Protein AF-A0A529X2J9-F1 (afdb_monomer_lite)

Secondary structure (DSSP, 8-state):
---TTSEEEEEHHHHHHHS---THHHH-GGGG----TTT---HHHHHHHHTTEEEEEETTTTEEEEEE-----

pLDDT: mean 80.04, std 12.72, range [37.84, 91.69]

Radius of gyration: 12.62 Å; chains: 1; bounding box: 31×23×37 Å

Structure (mmCIF, N/CA/C/O backbone):
data_AF-A0A529X2J9-F1
#
_entry.id   AF-A0A529X2J9-F1
#
loop_
_atom_site.group_PDB
_atom_site.id
_atom_site.type_symbol
_atom_site.label_atom_id
_atom_site.label_alt_id
_atom_site.label_comp_id
_atom_site.label_asym_id
_atom_site.label_entity_id
_atom_site.label_seq_id
_atom_site.pdbx_PDB_ins_code
_atom_site.Cartn_x
_atom_site.Cartn_y
_atom_site.Cartn_z
_atom_site.occupancy
_atom_site.B_iso_or_equiv
_atom_site.auth_seq_id
_atom_site.auth_comp_id
_atom_site.auth_asym_id
_atom_site.auth_atom_id
_atom_site.pdbx_PDB_model_num
ATOM 1 N N . MET A 1 1 ? -19.054 -6.624 20.371 1.00 37.84 1 MET A N 1
ATOM 2 C CA . MET A 1 1 ? -19.424 -6.723 18.944 1.00 37.84 1 MET A CA 1
ATOM 3 C C . MET A 1 1 ? -18.122 -6.636 18.165 1.00 37.84 1 MET A C 1
ATOM 5 O O . MET A 1 1 ? -17.543 -5.561 18.116 1.00 37.84 1 MET A O 1
ATOM 9 N N . THR A 1 2 ? -17.569 -7.759 17.710 1.00 43.88 2 THR A N 1
ATOM 10 C CA . THR A 1 2 ? -16.316 -7.792 16.938 1.00 43.88 2 THR A CA 1
ATOM 11 C C . THR A 1 2 ? -16.572 -7.084 15.615 1.00 43.88 2 THR A C 1
ATOM 13 O O . THR A 1 2 ? -17.289 -7.592 14.756 1.00 43.88 2 THR A O 1
ATOM 16 N N . ARG A 1 3 ? -16.096 -5.845 15.512 1.00 47.88 3 ARG A N 1
ATOM 17 C CA . ARG A 1 3 ? -16.336 -4.982 14.363 1.00 47.88 3 ARG A CA 1
ATOM 18 C C . ARG A 1 3 ? -15.532 -5.565 13.204 1.00 47.88 3 ARG A C 1
ATOM 20 O O . ARG A 1 3 ? -14.318 -5.515 13.215 1.00 47.88 3 ARG A O 1
ATOM 27 N N . THR A 1 4 ? -16.186 -6.118 12.194 1.00 53.25 4 THR A N 1
ATOM 28 C CA . THR A 1 4 ? -15.545 -6.716 11.004 1.00 53.25 4 THR A CA 1
ATOM 29 C C . THR A 1 4 ? -14.822 -5.684 10.110 1.00 53.25 4 THR A C 1
ATOM 31 O O . THR A 1 4 ? -14.483 -5.973 8.972 1.00 53.25 4 THR A O 1
ATOM 34 N N . ASP A 1 5 ? -14.597 -4.473 10.623 1.00 61.28 5 ASP A N 1
ATOM 35 C CA . ASP A 1 5 ? -14.079 -3.277 9.946 1.00 61.28 5 ASP A CA 1
ATOM 36 C C . ASP A 1 5 ? -12.565 -3.095 10.163 1.00 61.28 5 ASP A C 1
ATOM 38 O O . ASP A 1 5 ? -11.994 -2.054 9.842 1.00 61.28 5 ASP A O 1
ATOM 42 N N . ASP A 1 6 ? -11.912 -4.082 10.778 1.00 80.06 6 ASP A N 1
ATOM 43 C CA . ASP A 1 6 ? -10.472 -4.058 11.038 1.00 80.06 6 ASP A CA 1
ATOM 44 C C . ASP A 1 6 ? -9.653 -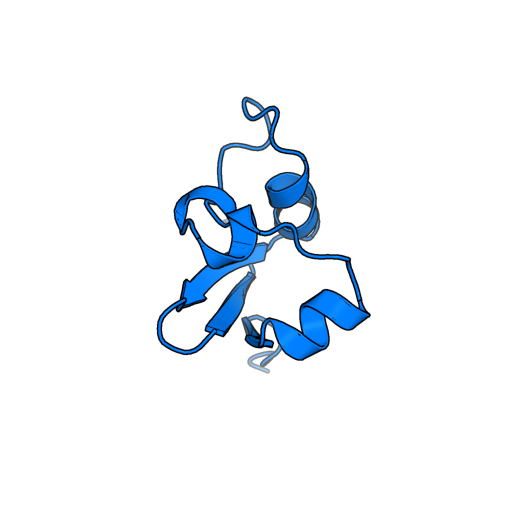4.560 9.839 1.00 80.06 6 ASP A C 1
ATOM 46 O O . ASP A 1 6 ? -8.431 -4.447 9.853 1.00 80.06 6 ASP A O 1
ATOM 50 N N . VAL A 1 7 ? -10.288 -5.113 8.797 1.00 85.50 7 VAL A N 1
ATOM 51 C CA . VAL A 1 7 ? -9.600 -5.617 7.600 1.00 85.50 7 VAL A CA 1
ATOM 52 C C . VAL A 1 7 ? -10.389 -5.279 6.338 1.00 85.50 7 VAL A C 1
ATOM 54 O O . VAL A 1 7 ? -11.548 -5.660 6.197 1.00 85.50 7 VAL A O 1
ATOM 57 N N . VAL A 1 8 ? -9.741 -4.610 5.387 1.00 87.94 8 VAL A N 1
ATOM 58 C CA . VAL A 1 8 ? -10.311 -4.235 4.089 1.00 87.94 8 VAL A CA 1
ATOM 59 C C . VAL A 1 8 ? -9.440 -4.812 2.984 1.00 87.94 8 VAL A C 1
ATOM 61 O O . VAL A 1 8 ? -8.271 -4.467 2.868 1.00 87.94 8 VAL A O 1
ATOM 64 N N . THR A 1 9 ? -9.993 -5.694 2.152 1.00 90.69 9 THR A N 1
ATOM 65 C CA . THR A 1 9 ? -9.280 -6.261 0.996 1.00 90.69 9 THR A CA 1
ATOM 66 C C . THR A 1 9 ? -9.792 -5.641 -0.296 1.00 90.69 9 THR A C 1
ATOM 68 O O . THR A 1 9 ? -10.992 -5.664 -0.564 1.00 90.69 9 THR A O 1
ATOM 71 N N . LEU A 1 10 ? -8.886 -5.111 -1.115 1.00 89.25 10 LEU A N 1
ATOM 72 C CA . LEU A 1 10 ? -9.193 -4.482 -2.396 1.00 89.25 10 LEU A CA 1
ATOM 73 C C . LEU A 1 10 ? -8.277 -5.028 -3.489 1.00 89.25 10 LEU A C 1
ATOM 75 O O . LEU A 1 10 ? -7.091 -5.244 -3.274 1.00 89.25 10 LEU A O 1
ATOM 79 N N . SER A 1 11 ? -8.814 -5.225 -4.690 1.00 90.38 11 SER A N 1
ATOM 80 C CA . SER A 1 11 ? -7.996 -5.551 -5.863 1.00 90.38 11 SER A CA 1
ATOM 81 C C . SER A 1 11 ? -7.391 -4.289 -6.487 1.00 90.38 11 SER A C 1
ATOM 83 O O . SER A 1 11 ? -7.918 -3.188 -6.320 1.00 90.38 11 SER A O 1
ATOM 85 N N . PHE A 1 12 ? -6.331 -4.432 -7.282 1.00 87.81 12 PHE A N 1
ATOM 86 C CA . PHE A 1 12 ? -5.695 -3.288 -7.949 1.00 87.81 12 PHE A CA 1
ATOM 87 C C . PHE A 1 12 ? -6.645 -2.561 -8.905 1.00 87.81 12 PHE A C 1
ATOM 89 O O . PHE A 1 12 ? -6.697 -1.341 -8.890 1.00 87.81 12 PHE A O 1
ATOM 96 N N . LYS A 1 13 ? -7.485 -3.287 -9.655 1.00 87.69 13 LYS A N 1
ATOM 97 C CA . LYS A 1 13 ? -8.470 -2.684 -10.575 1.00 87.69 13 LYS A CA 1
ATOM 98 C C . LYS A 1 13 ? -9.397 -1.644 -9.914 1.00 87.69 13 LYS A C 1
ATOM 100 O O . LYS A 1 13 ? -9.517 -0.548 -10.455 1.00 87.69 13 LYS A O 1
ATOM 105 N N . PRO A 1 14 ? -10.114 -1.951 -8.814 1.00 87.31 14 PRO A N 1
ATOM 106 C CA . PRO A 1 14 ? -10.925 -0.957 -8.120 1.00 87.31 14 PRO A CA 1
ATOM 107 C C . PRO A 1 14 ? -10.081 0.132 -7.453 1.00 87.31 14 PRO A C 1
ATOM 109 O O . PRO A 1 14 ? -10.499 1.285 -7.485 1.00 87.31 14 PRO A O 1
ATOM 112 N N . LEU A 1 15 ? -8.894 -0.190 -6.927 1.00 84.38 15 LEU A N 1
ATOM 113 C CA . LEU A 1 15 ? -7.990 0.823 -6.375 1.00 84.38 15 LEU A CA 1
ATOM 114 C C . LEU A 1 15 ? -7.556 1.847 -7.420 1.00 84.38 15 LEU A C 1
ATOM 116 O O . LEU A 1 15 ? -7.626 3.034 -7.145 1.00 84.38 15 LEU A O 1
ATOM 120 N N . GLU A 1 16 ? -7.217 1.418 -8.633 1.00 86.06 16 GLU A N 1
ATOM 121 C CA . GLU A 1 16 ? -6.841 2.306 -9.739 1.00 86.06 16 GLU A CA 1
ATOM 122 C C . GLU A 1 16 ? -7.939 3.275 -10.155 1.00 86.06 16 GLU A C 1
ATOM 124 O O . GLU A 1 16 ? -7.656 4.370 -10.637 1.00 86.06 16 GLU A O 1
ATOM 129 N N . LYS A 1 17 ? -9.201 2.879 -9.972 1.00 85.44 17 LYS A N 1
ATOM 130 C CA . LYS A 1 17 ? -10.342 3.764 -10.215 1.00 85.44 17 LYS A CA 1
ATOM 131 C C . LYS A 1 17 ? -10.489 4.831 -9.132 1.00 85.44 17 LYS A C 1
ATOM 133 O O . LYS A 1 17 ? -11.082 5.868 -9.402 1.00 85.44 17 LYS A O 1
ATOM 138 N N . MET A 1 18 ? -9.997 4.564 -7.921 1.00 83.44 18 MET A N 1
ATOM 139 C CA . MET A 1 18 ? -10.056 5.485 -6.782 1.00 83.44 18 MET A CA 1
ATOM 140 C C . MET A 1 18 ? -8.818 6.387 -6.722 1.00 83.44 18 MET A C 1
ATOM 142 O O . MET A 1 18 ? -8.933 7.581 -6.463 1.00 83.44 18 MET A O 1
ATOM 146 N N . ALA A 1 19 ? -7.643 5.817 -6.975 1.00 76.88 19 ALA A N 1
ATOM 147 C CA . ALA A 1 19 ? -6.355 6.484 -6.981 1.00 76.88 19 ALA A CA 1
ATOM 148 C C . ALA A 1 19 ? -5.484 5.853 -8.070 1.00 76.88 19 ALA A C 1
ATOM 150 O O . ALA A 1 19 ? -5.286 4.641 -8.085 1.00 76.88 19 ALA A O 1
ATOM 151 N N . SER A 1 20 ? -4.958 6.669 -8.983 1.00 80.00 20 SER A N 1
ATOM 152 C CA . SER A 1 20 ? -4.093 6.182 -10.060 1.00 80.00 20 SER A CA 1
ATOM 153 C C . SER A 1 20 ? -2.861 5.485 -9.469 1.00 80.00 20 SER A C 1
ATOM 155 O O . SER A 1 20 ? -2.009 6.140 -8.865 1.00 80.00 20 SER A O 1
ATOM 157 N N . LEU A 1 21 ? -2.785 4.153 -9.593 1.00 82.50 21 LEU A N 1
ATOM 158 C CA . LEU A 1 21 ? -1.670 3.374 -9.058 1.00 82.50 21 LEU A CA 1
ATOM 159 C C . LEU A 1 21 ? -0.509 3.373 -10.065 1.00 82.50 21 LEU A C 1
ATOM 161 O O . LEU A 1 21 ? -0.702 2.952 -11.211 1.00 82.50 21 LEU A O 1
ATOM 165 N N . PRO A 1 22 ? 0.705 3.786 -9.659 1.00 84.88 22 PRO A N 1
ATOM 166 C CA . PRO A 1 22 ? 1.874 3.712 -10.526 1.00 84.88 22 PRO A CA 1
ATOM 167 C C . PRO A 1 22 ? 2.250 2.257 -10.831 1.00 84.88 22 PRO A C 1
ATOM 169 O O . PRO A 1 22 ? 1.891 1.336 -10.093 1.00 84.88 22 PRO A O 1
ATOM 172 N N . ALA A 1 23 ? 3.023 2.046 -11.901 1.00 84.88 23 ALA A N 1
ATOM 173 C CA . ALA A 1 23 ? 3.537 0.724 -12.270 1.00 84.88 23 ALA A CA 1
ATOM 174 C C . ALA A 1 23 ? 4.300 0.059 -11.108 1.00 84.88 23 ALA A C 1
ATOM 176 O O . ALA A 1 23 ? 4.071 -1.115 -10.818 1.00 84.88 23 ALA A O 1
ATOM 177 N N . SER A 1 24 ? 5.052 0.848 -10.329 1.00 84.88 24 SER A N 1
ATOM 178 C CA . SER A 1 24 ? 5.772 0.381 -9.140 1.00 84.88 24 SER A CA 1
ATOM 179 C C . SER A 1 24 ? 4.885 -0.324 -8.112 1.00 84.88 24 SER A C 1
ATOM 181 O O . SER A 1 24 ? 5.334 -1.281 -7.490 1.00 84.88 24 SER A O 1
ATOM 183 N N . ALA A 1 25 ? 3.613 0.074 -7.977 1.00 85.31 25 ALA A N 1
ATOM 184 C CA . ALA A 1 25 ? 2.666 -0.582 -7.072 1.00 85.31 25 ALA A CA 1
ATOM 185 C C . ALA A 1 25 ? 2.333 -2.022 -7.492 1.00 85.31 25 ALA A C 1
ATOM 187 O O . ALA A 1 25 ? 1.904 -2.834 -6.676 1.00 85.31 25 ALA A O 1
ATOM 188 N N . ARG A 1 26 ? 2.508 -2.348 -8.773 1.00 83.19 26 ARG A N 1
ATOM 189 C CA . ARG A 1 26 ? 2.292 -3.693 -9.318 1.00 83.19 26 ARG A CA 1
ATOM 190 C C . ARG A 1 26 ? 3.577 -4.494 -9.404 1.00 83.19 26 ARG A C 1
ATOM 192 O O . ARG A 1 26 ? 3.550 -5.716 -9.297 1.00 83.19 26 ARG A O 1
ATOM 199 N N . GLU A 1 27 ? 4.684 -3.809 -9.639 1.00 86.94 27 GLU A N 1
ATOM 200 C CA . GLU A 1 27 ? 5.976 -4.443 -9.875 1.00 86.94 27 GLU A CA 1
ATOM 201 C C . GLU A 1 27 ? 6.680 -4.804 -8.569 1.00 86.94 27 GLU A C 1
ATOM 203 O O . GLU A 1 27 ? 7.394 -5.807 -8.524 1.00 86.94 27 GLU A O 1
ATOM 208 N N . TYR A 1 28 ? 6.422 -4.056 -7.492 1.00 86.31 28 TYR A N 1
ATOM 209 C CA . TYR A 1 28 ? 7.204 -4.159 -6.273 1.00 86.31 28 TYR A CA 1
ATOM 210 C C . TYR A 1 28 ? 6.367 -4.228 -4.993 1.00 86.31 28 TYR A C 1
ATOM 212 O O . TYR A 1 28 ? 5.562 -3.344 -4.709 1.00 86.31 28 TYR A O 1
ATOM 220 N N . ASP A 1 29 ? 6.637 -5.239 -4.162 1.00 83.88 29 ASP A N 1
ATOM 221 C CA . ASP A 1 29 ? 6.027 -5.362 -2.829 1.00 83.88 29 ASP A CA 1
ATOM 222 C C . ASP A 1 29 ? 6.446 -4.216 -1.901 1.00 83.88 29 ASP A C 1
ATOM 224 O O . ASP A 1 29 ? 5.637 -3.738 -1.111 1.00 83.88 29 ASP A O 1
ATOM 228 N N . TRP A 1 30 ? 7.686 -3.722 -2.038 1.00 84.00 30 TRP A N 1
ATOM 229 C CA . TRP A 1 30 ? 8.203 -2.621 -1.217 1.00 84.00 30 TRP A CA 1
ATOM 230 C C . TRP A 1 30 ? 7.387 -1.335 -1.371 1.00 84.00 30 TRP A C 1
ATOM 232 O O . TRP A 1 30 ? 7.350 -0.527 -0.451 1.00 84.00 30 TRP A O 1
ATOM 242 N N . TRP A 1 31 ? 6.678 -1.159 -2.492 1.00 86.31 31 TRP A N 1
ATOM 243 C CA . TRP A 1 31 ? 5.794 -0.011 -2.686 1.00 86.31 31 TRP A CA 1
ATOM 244 C C . TRP A 1 31 ? 4.660 0.042 -1.649 1.00 86.31 31 TRP A C 1
ATOM 246 O O . TRP A 1 31 ? 4.192 1.128 -1.304 1.00 86.31 31 TRP A O 1
ATOM 256 N N . TRP A 1 32 ? 4.235 -1.125 -1.157 1.00 87.69 32 TRP A N 1
ATOM 257 C CA . TRP A 1 32 ? 3.190 -1.300 -0.147 1.00 87.69 32 TRP A CA 1
ATOM 258 C C . TRP A 1 32 ? 3.745 -1.460 1.272 1.00 87.69 32 TRP A C 1
ATOM 260 O O . TRP A 1 32 ? 2.973 -1.697 2.198 1.00 87.69 32 TRP A O 1
ATOM 270 N N . ALA A 1 33 ? 5.064 -1.360 1.459 1.00 85.56 33 ALA A N 1
ATOM 271 C CA . ALA A 1 33 ? 5.688 -1.547 2.761 1.00 85.56 33 ALA A CA 1
ATOM 272 C C . ALA A 1 33 ? 5.242 -0.465 3.754 1.00 85.56 33 ALA A C 1
ATOM 274 O O . ALA A 1 33 ? 5.202 0.721 3.436 1.00 85.56 33 ALA A O 1
ATOM 275 N N . ASN A 1 34 ? 4.942 -0.861 4.987 1.00 82.50 34 ASN A N 1
ATOM 276 C CA . ASN A 1 34 ? 4.564 0.066 6.052 1.00 82.50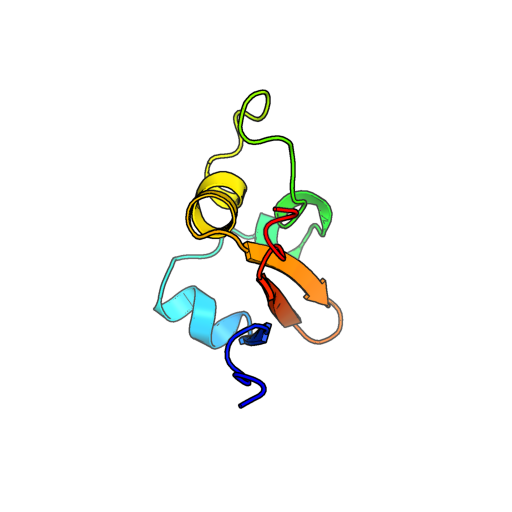 34 ASN A CA 1
ATOM 277 C C . ASN A 1 34 ? 5.822 0.639 6.705 1.00 82.50 34 ASN A C 1
ATOM 279 O O . ASN A 1 34 ? 6.240 0.209 7.775 1.00 82.50 34 ASN A O 1
ATOM 283 N N . GLU A 1 35 ? 6.469 1.565 6.0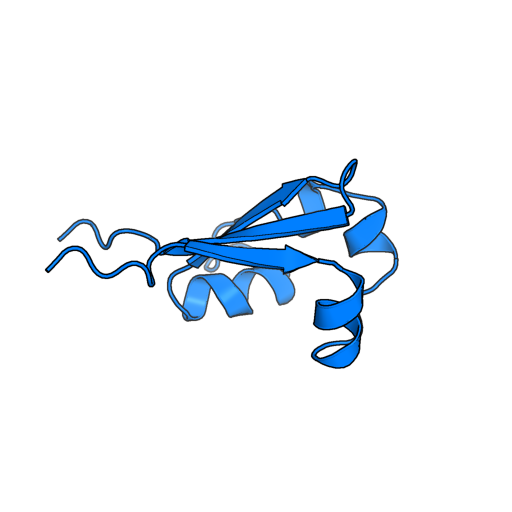05 1.00 81.44 35 GLU A N 1
ATOM 284 C CA . GLU A 1 35 ? 7.644 2.265 6.520 1.00 81.44 35 GLU A CA 1
ATOM 285 C C . GLU A 1 35 ? 7.266 3.279 7.598 1.00 81.44 35 GLU A C 1
ATOM 287 O O . GLU A 1 35 ? 6.173 3.847 7.563 1.00 81.44 35 GLU A O 1
ATOM 292 N N . ASP A 1 36 ? 8.187 3.569 8.515 1.00 74.12 36 ASP A N 1
ATOM 293 C CA . ASP A 1 36 ? 7.965 4.554 9.568 1.00 74.12 36 ASP A CA 1
ATOM 294 C C . ASP A 1 36 ? 7.567 5.920 8.981 1.00 74.12 36 ASP A C 1
ATOM 296 O O . ASP A 1 36 ? 8.354 6.542 8.261 1.00 74.12 36 ASP A O 1
ATOM 300 N N . PRO A 1 37 ? 6.359 6.436 9.283 1.00 68.00 37 PRO A N 1
ATOM 301 C CA . PRO A 1 37 ? 5.858 7.677 8.691 1.00 68.00 37 PRO A CA 1
ATOM 302 C C . PRO A 1 37 ? 6.701 8.902 9.080 1.00 68.00 37 PRO A C 1
ATOM 30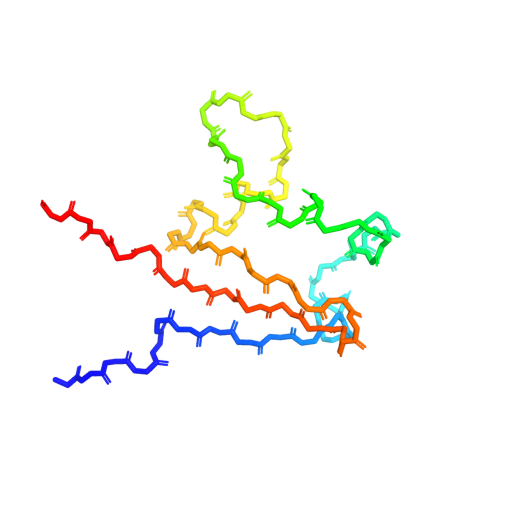4 O O . PRO A 1 37 ? 6.658 9.919 8.383 1.00 68.00 37 PRO A O 1
ATOM 307 N N . GLU A 1 38 ? 7.464 8.794 10.171 1.00 68.38 38 GLU A N 1
ATOM 308 C CA . GLU A 1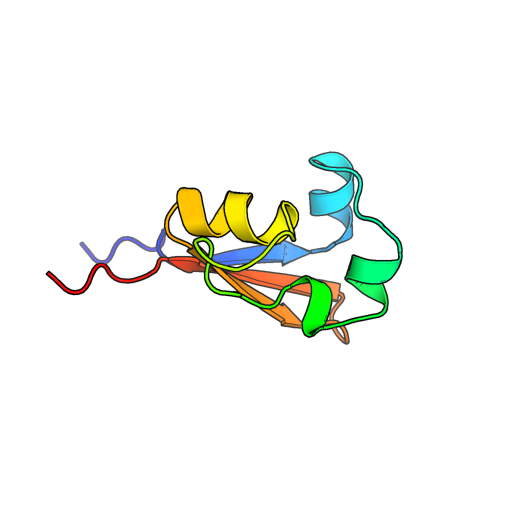 38 ? 8.362 9.822 10.705 1.00 68.38 38 GLU A CA 1
ATOM 309 C C . GLU A 1 38 ? 9.688 9.916 9.934 1.00 68.38 38 GLU A C 1
ATOM 311 O O . GLU A 1 38 ? 10.294 10.985 9.890 1.00 68.38 38 GLU A O 1
ATOM 316 N N . THR A 1 39 ? 10.129 8.827 9.296 1.00 71.50 39 THR A N 1
ATOM 317 C CA . THR A 1 39 ? 11.423 8.757 8.594 1.00 71.50 39 THR A CA 1
ATOM 318 C C . THR A 1 39 ? 11.275 8.555 7.087 1.00 71.50 39 THR A C 1
ATOM 320 O O . THR A 1 39 ? 12.162 8.952 6.330 1.00 71.50 39 THR A O 1
ATOM 323 N N . THR A 1 40 ? 10.150 8.002 6.622 1.00 74.88 40 THR A N 1
ATOM 324 C CA . THR A 1 40 ? 9.911 7.767 5.197 1.00 74.88 40 THR A CA 1
ATOM 325 C C . THR A 1 40 ? 9.537 9.050 4.449 1.00 74.88 40 THR A C 1
ATOM 327 O O . THR A 1 40 ? 8.723 9.877 4.887 1.00 74.88 40 THR A O 1
ATOM 330 N N . THR A 1 41 ? 10.103 9.211 3.255 1.00 74.94 41 THR A N 1
ATOM 331 C CA . THR A 1 41 ? 9.696 10.225 2.271 1.00 74.94 41 THR A CA 1
ATOM 332 C C . THR A 1 41 ? 8.590 9.711 1.346 1.00 74.94 41 THR A C 1
ATOM 334 O O . THR A 1 41 ? 7.998 10.500 0.605 1.00 74.94 41 THR A O 1
ATOM 337 N N . HIS A 1 42 ? 8.249 8.419 1.420 1.00 77.94 42 HIS A N 1
ATOM 338 C CA . HIS A 1 42 ? 7.228 7.794 0.591 1.00 77.94 42 HIS A CA 1
ATOM 339 C C . HIS A 1 42 ? 5.823 8.190 1.061 1.00 77.94 42 HIS A C 1
ATOM 341 O O . HIS A 1 42 ? 5.332 7.781 2.113 1.00 77.94 42 HIS A O 1
ATOM 347 N N . VAL A 1 43 ? 5.160 9.037 0.269 1.00 76.62 43 VAL A N 1
ATOM 348 C CA . VAL A 1 43 ? 3.845 9.594 0.617 1.00 76.62 43 VAL A CA 1
ATOM 349 C C . VAL A 1 43 ? 2.734 8.544 0.581 1.00 76.62 43 VAL A C 1
ATOM 351 O O . VAL A 1 43 ? 1.767 8.677 1.328 1.00 76.62 43 VAL A O 1
ATOM 354 N N . GLN A 1 44 ? 2.869 7.484 -0.229 1.00 79.38 44 GLN A N 1
ATOM 355 C CA . GLN A 1 44 ? 1.812 6.481 -0.356 1.00 79.38 44 GLN A CA 1
ATOM 356 C C . GLN A 1 44 ? 1.540 5.769 0.977 1.00 79.38 44 GLN A C 1
ATOM 358 O O . GLN A 1 44 ? 0.389 5.687 1.404 1.00 79.38 44 GLN A O 1
ATOM 363 N N . CYS A 1 45 ? 2.597 5.380 1.697 1.00 80.94 45 CYS A N 1
ATOM 364 C CA . CYS A 1 45 ? 2.472 4.644 2.950 1.00 80.94 45 CYS A CA 1
ATOM 365 C C . CYS A 1 45 ? 1.913 5.505 4.081 1.00 80.94 45 CYS A C 1
ATOM 367 O O . CYS A 1 45 ? 1.276 4.989 4.998 1.00 80.94 45 CYS A O 1
ATOM 369 N N . LYS A 1 46 ? 2.080 6.830 3.990 1.00 80.12 46 LYS A N 1
ATOM 370 C CA . LYS A 1 46 ? 1.508 7.781 4.947 1.00 80.12 46 LYS A CA 1
ATOM 371 C C . LYS A 1 46 ? -0.012 7.811 4.882 1.00 80.12 46 LYS A C 1
ATOM 373 O O . LYS A 1 46 ? -0.631 7.992 5.920 1.00 80.12 46 LYS A O 1
ATOM 378 N N . SER A 1 47 ? -0.628 7.613 3.716 1.00 82.25 47 SER A N 1
ATOM 379 C CA . SER A 1 47 ? -2.086 7.709 3.581 1.00 82.25 47 SER A CA 1
ATOM 380 C C . SER A 1 47 ? -2.826 6.655 4.406 1.00 82.25 47 SER A C 1
ATOM 382 O O . SER A 1 47 ? -3.699 7.008 5.198 1.00 82.25 47 SER A O 1
ATOM 384 N N . TRP A 1 48 ? -2.475 5.373 4.269 1.00 84.69 48 TRP A N 1
ATOM 385 C CA . TRP A 1 48 ? -3.131 4.318 5.049 1.00 84.69 48 TRP A CA 1
ATOM 386 C C . TRP A 1 48 ? -2.647 4.285 6.500 1.00 84.69 48 TRP A C 1
ATOM 388 O O . TRP A 1 48 ? -3.462 4.072 7.395 1.00 84.69 48 TRP A O 1
ATOM 398 N N . GLN A 1 49 ? -1.376 4.599 6.769 1.00 83.50 49 GLN A N 1
ATOM 399 C CA . GLN A 1 49 ? -0.874 4.658 8.144 1.00 83.50 49 GLN A CA 1
ATOM 400 C C . GLN A 1 49 ? -1.447 5.825 8.950 1.00 83.50 49 GLN A C 1
ATOM 402 O O . GLN A 1 49 ? -1.758 5.638 10.124 1.00 83.50 49 GLN A O 1
ATOM 407 N N . ALA A 1 50 ? -1.660 6.995 8.340 1.00 82.25 50 ALA A N 1
ATOM 408 C CA . ALA A 1 50 ? -2.367 8.108 8.976 1.00 82.25 50 ALA A CA 1
ATOM 409 C C . ALA A 1 50 ? -3.834 7.758 9.267 1.00 82.25 50 ALA A C 1
ATOM 411 O O . ALA A 1 50 ? -4.391 8.214 10.261 1.00 82.25 50 ALA A O 1
ATOM 412 N N . ALA A 1 51 ? -4.445 6.904 8.440 1.00 82.56 51 ALA A N 1
ATOM 413 C CA . ALA A 1 51 ? -5.761 6.330 8.708 1.00 82.56 51 ALA A CA 1
ATOM 414 C C . ALA A 1 51 ? -5.731 5.197 9.757 1.00 82.56 51 ALA A C 1
ATOM 416 O O . ALA A 1 51 ? -6.784 4.672 10.116 1.00 82.56 51 ALA A O 1
ATOM 417 N N . GLY A 1 52 ? -4.550 4.816 10.259 1.00 86.94 52 GLY A N 1
ATOM 418 C CA . GLY A 1 52 ? -4.385 3.755 11.248 1.00 86.94 52 GLY A CA 1
ATOM 419 C C . GLY A 1 52 ? -4.461 2.347 10.661 1.00 86.94 52 GLY A C 1
ATOM 420 O O . GLY A 1 52 ? -4.916 1.438 11.347 1.00 86.94 52 GLY A O 1
ATOM 421 N N . PHE A 1 53 ? -4.040 2.150 9.413 1.00 87.81 53 PHE A N 1
ATOM 422 C CA . PHE A 1 53 ? -3.976 0.848 8.748 1.00 87.81 53 PHE A CA 1
ATOM 423 C C . PHE A 1 53 ? -2.545 0.508 8.310 1.00 87.81 53 PHE A C 1
ATOM 425 O O . PHE A 1 53 ? -1.748 1.395 8.019 1.00 87.81 53 PHE A O 1
ATOM 432 N N . ASP A 1 54 ? -2.254 -0.784 8.226 1.00 88.81 54 ASP A N 1
ATOM 433 C CA . ASP A 1 54 ? -1.083 -1.392 7.596 1.00 88.81 54 ASP A CA 1
ATOM 434 C C . ASP A 1 54 ? -1.526 -2.093 6.303 1.00 88.81 54 ASP A C 1
ATOM 436 O O . ASP A 1 54 ? -2.560 -2.763 6.283 1.00 88.81 54 ASP A O 1
ATOM 440 N N . ALA A 1 55 ? -0.760 -1.953 5.224 1.00 90.12 55 ALA A N 1
ATOM 441 C CA . ALA A 1 55 ? -1.013 -2.613 3.948 1.00 90.12 55 ALA A CA 1
ATOM 442 C C . ALA A 1 55 ? -0.267 -3.954 3.844 1.00 90.12 55 ALA A C 1
ATOM 444 O O . ALA A 1 55 ? 0.884 -4.076 4.256 1.00 90.12 55 ALA A O 1
ATOM 445 N N . ASP A 1 56 ? -0.929 -4.953 3.268 1.00 89.94 56 ASP A N 1
ATOM 446 C CA . ASP A 1 56 ? -0.402 -6.292 3.006 1.00 89.94 56 ASP A CA 1
ATOM 447 C C . ASP A 1 56 ? -0.790 -6.695 1.582 1.00 89.94 56 ASP A C 1
ATOM 449 O O . ASP A 1 56 ? -1.965 -6.922 1.287 1.00 89.94 56 ASP A O 1
ATOM 453 N N . VAL A 1 57 ? 0.177 -6.698 0.669 1.00 91.50 57 VAL A N 1
ATOM 454 C CA . VAL A 1 57 ? -0.069 -6.919 -0.758 1.00 91.50 57 VAL A CA 1
ATOM 455 C C . VAL A 1 57 ? 0.141 -8.382 -1.144 1.00 91.50 57 VAL A C 1
ATOM 457 O O . VAL A 1 57 ? 1.131 -9.005 -0.784 1.00 91.50 57 VAL A O 1
ATOM 460 N N . ASP A 1 58 ? -0.777 -8.913 -1.945 1.00 90.75 58 ASP A N 1
ATOM 461 C CA . ASP A 1 58 ? -0.630 -10.175 -2.663 1.00 90.75 58 ASP A CA 1
ATOM 462 C C . ASP A 1 58 ? -0.638 -9.870 -4.166 1.00 90.75 58 ASP A C 1
ATOM 464 O O . ASP A 1 58 ? -1.685 -9.777 -4.820 1.00 90.75 58 ASP A O 1
ATOM 468 N N . ARG A 1 59 ? 0.563 -9.675 -4.722 1.00 87.94 59 ARG A N 1
ATOM 469 C CA . ARG A 1 59 ? 0.749 -9.352 -6.144 1.00 87.94 59 ARG A CA 1
ATOM 470 C C . ARG A 1 59 ? 0.373 -10.499 -7.071 1.00 87.94 59 ARG A C 1
ATOM 472 O O . ARG A 1 59 ? -0.102 -10.234 -8.171 1.00 87.94 59 ARG A O 1
ATOM 479 N N . ALA A 1 60 ? 0.535 -11.750 -6.636 1.00 87.00 60 ALA A N 1
ATOM 480 C CA . ALA A 1 60 ? 0.153 -12.913 -7.434 1.00 87.00 60 ALA A CA 1
ATOM 481 C C . ALA A 1 60 ? -1.357 -12.916 -7.712 1.00 87.00 60 ALA A C 1
ATOM 483 O O . ALA A 1 60 ? -1.797 -13.283 -8.802 1.00 87.00 60 ALA A O 1
ATOM 484 N N . ARG A 1 61 ? -2.150 -12.448 -6.743 1.00 87.00 61 ARG A N 1
ATOM 485 C CA . ARG A 1 61 ? -3.605 -12.294 -6.868 1.00 87.00 61 ARG A CA 1
ATOM 486 C C . ARG A 1 61 ? -4.036 -10.882 -7.276 1.00 87.00 61 ARG A C 1
ATOM 488 O O . ARG A 1 61 ? -5.205 -10.685 -7.607 1.00 87.00 61 ARG A O 1
ATOM 495 N N . GLY A 1 62 ? -3.123 -9.910 -7.271 1.00 89.44 62 GLY A N 1
ATOM 496 C CA . GLY A 1 62 ? -3.398 -8.507 -7.587 1.00 89.44 62 GLY A CA 1
ATOM 497 C C . GLY A 1 62 ? -4.331 -7.844 -6.572 1.00 89.44 62 GLY A C 1
ATOM 498 O O . GLY A 1 62 ? -5.221 -7.076 -6.956 1.00 89.44 62 GLY A O 1
ATOM 499 N N . ILE A 1 63 ? -4.173 -8.190 -5.294 1.00 91.62 63 ILE A N 1
ATOM 500 C CA . ILE A 1 63 ? -4.974 -7.668 -4.185 1.00 91.62 63 ILE A CA 1
ATOM 501 C C . ILE A 1 63 ? -4.080 -7.073 -3.102 1.00 91.62 63 ILE A C 1
ATOM 503 O O . ILE A 1 63 ? -2.930 -7.461 -2.946 1.00 91.62 63 ILE A O 1
ATOM 507 N N . VAL A 1 64 ? -4.624 -6.139 -2.335 1.00 90.69 64 VAL A N 1
ATOM 508 C CA . VAL A 1 64 ? -4.012 -5.591 -1.129 1.00 90.69 64 VAL A CA 1
ATOM 509 C C . VAL A 1 64 ? -5.026 -5.626 0.002 1.00 90.69 64 VAL A C 1
ATOM 511 O O . VAL A 1 64 ? -6.216 -5.360 -0.182 1.00 90.69 64 VAL A O 1
ATOM 514 N N . THR A 1 65 ? -4.541 -5.984 1.177 1.00 91.69 65 THR A N 1
ATOM 515 C CA . THR A 1 65 ? -5.304 -6.098 2.406 1.00 91.69 65 THR A CA 1
ATOM 516 C C . THR A 1 65 ? -4.819 -5.032 3.372 1.00 91.69 65 THR A C 1
ATOM 518 O O . THR A 1 65 ? -3.691 -5.083 3.846 1.00 91.69 65 THR A O 1
ATOM 521 N N . PHE A 1 66 ? -5.674 -4.068 3.683 1.00 89.44 66 PHE A N 1
ATOM 522 C CA . PHE A 1 66 ? -5.431 -3.074 4.716 1.00 89.44 66 PHE A CA 1
ATOM 523 C C . PHE A 1 66 ? -5.944 -3.609 6.047 1.00 89.44 66 PHE A C 1
ATOM 525 O O . PHE A 1 66 ? -7.128 -3.914 6.178 1.00 89.44 66 PHE A O 1
ATOM 532 N N . LYS A 1 67 ? -5.062 -3.737 7.031 1.00 89.69 67 LYS A N 1
ATOM 533 C CA . LYS A 1 67 ? -5.369 -4.229 8.376 1.00 89.69 67 LYS A CA 1
ATOM 534 C C . LYS A 1 67 ? -5.234 -3.066 9.342 1.00 89.69 6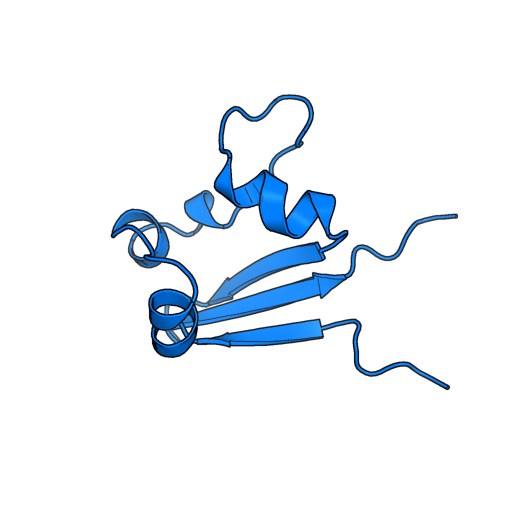7 LYS A C 1
ATOM 536 O O . LYS A 1 67 ? -4.223 -2.374 9.326 1.00 89.69 67 LYS A O 1
ATOM 541 N N . ARG A 1 68 ? -6.242 -2.811 10.170 1.00 86.06 68 ARG A N 1
ATOM 542 C CA . ARG A 1 68 ? -6.184 -1.729 11.148 1.00 86.06 68 ARG A CA 1
ATOM 543 C C . ARG A 1 68 ? -5.053 -2.020 12.131 1.00 86.06 68 ARG A C 1
ATOM 545 O O . ARG A 1 68 ? -4.962 -3.117 12.681 1.00 86.06 68 ARG A O 1
ATOM 552 N N . LYS A 1 69 ? -4.213 -1.019 12.376 1.00 80.12 69 LYS A N 1
ATOM 553 C CA . LYS A 1 69 ? -3.256 -1.008 13.475 1.00 80.12 69 LYS A CA 1
ATOM 554 C C . LYS A 1 69 ? -4.085 -1.046 14.745 1.00 80.12 69 LYS A C 1
ATOM 556 O O . LYS A 1 69 ? -4.734 -0.061 15.095 1.00 80.12 69 LYS A O 1
ATOM 561 N N . THR A 1 70 ? -4.126 -2.194 15.413 1.00 66.62 70 THR A N 1
ATOM 562 C CA . THR A 1 70 ? -4.685 -2.257 16.761 1.00 66.62 70 THR A CA 1
ATOM 563 C C . THR A 1 70 ? -3.875 -1.278 17.593 1.00 66.62 70 THR A C 1
ATOM 565 O O . THR A 1 70 ? -2.695 -1.523 17.845 1.00 66.62 70 THR A O 1
ATOM 568 N N . ALA A 1 71 ? -4.474 -0.140 17.948 1.00 53.25 71 ALA A N 1
ATOM 569 C CA . ALA A 1 71 ? -3.855 0.810 18.851 1.00 53.25 71 ALA A CA 1
ATOM 570 C C . ALA A 1 71 ? -3.489 0.031 20.116 1.00 53.25 71 ALA A C 1
ATOM 572 O O . ALA A 1 71 ? -4.367 -0.472 20.822 1.00 53.25 71 ALA A O 1
ATOM 573 N N . ARG A 1 72 ? -2.189 -0.156 20.348 1.00 48.25 72 ARG A N 1
ATOM 574 C CA . ARG A 1 72 ? -1.705 -0.656 21.625 1.00 48.25 72 ARG A CA 1
ATOM 575 C C . ARG A 1 72 ? -1.937 0.500 22.593 1.00 48.25 72 ARG A C 1
ATOM 577 O O . ARG A 1 72 ? -1.247 1.511 22.492 1.00 48.25 72 ARG A O 1
ATOM 584 N N . GLY A 1 73 ? -3.019 0.386 23.366 1.00 38.97 73 GLY A N 1
ATOM 585 C CA . GLY A 1 73 ? -3.379 1.333 24.420 1.00 38.97 73 GLY A CA 1
ATOM 586 C C . GLY A 1 73 ? -2.309 1.452 25.491 1.00 38.97 73 GLY A C 1
ATOM 587 O O . GLY A 1 73 ? -1.422 0.566 25.549 1.00 38.97 73 GLY A O 1
#

Foldseek 3Di:
DPPPPQKDKDAVVVVCVVPNDDPCVLVDPVLQALDDPVPDPNVVNCVLVVVQWHWDDDNVRRMIMTGGNPPPD

Sequence (73 aa):
MTRTDDVVTLSFKPLEKMASLPASAREYDWWWANEDPETTTHVQCKSWQAAGFDADVDRARGIVTFKRKTARG